Protein AF-A0A2A4KKH3-F1 (afdb_monomer_lite)

Structure (mmCIF, N/CA/C/O backbone):
data_AF-A0A2A4KKH3-F1
#
_entry.id   AF-A0A2A4KKH3-F1
#
loop_
_atom_site.group_PDB
_atom_site.id
_atom_site.type_symbol
_atom_site.label_atom_id
_atom_site.label_alt_id
_atom_site.label_comp_id
_atom_site.label_asym_id
_atom_site.label_entity_id
_atom_site.label_seq_id
_atom_site.pdbx_PDB_ins_code
_atom_site.Cartn_x
_atom_site.Cartn_y
_atom_site.Cartn_z
_atom_site.occupancy
_atom_site.B_iso_or_equiv
_atom_site.auth_seq_id
_atom_site.auth_comp_id
_atom_site.auth_asym_id
_atom_site.auth_atom_id
_atom_site.pdbx_PDB_model_num
ATOM 1 N N . MET A 1 1 ? 22.486 -37.711 -12.868 1.00 41.47 1 MET A N 1
ATOM 2 C CA . MET A 1 1 ? 21.564 -36.636 -13.296 1.00 41.47 1 MET A CA 1
ATOM 3 C C . MET A 1 1 ? 20.343 -36.652 -12.387 1.00 41.47 1 MET A C 1
ATOM 5 O O . MET A 1 1 ? 19.524 -37.550 -12.508 1.00 41.47 1 MET A O 1
ATOM 9 N N . GLY A 1 2 ? 20.275 -35.741 -11.414 1.00 42.09 2 GLY A N 1
ATOM 10 C CA . GLY A 1 2 ? 19.153 -35.653 -10.476 1.00 42.09 2 GLY A CA 1
ATOM 11 C C . GLY A 1 2 ? 17.998 -34.859 -11.077 1.00 42.09 2 GLY A C 1
ATOM 12 O O . GLY A 1 2 ? 18.136 -33.665 -11.324 1.00 42.09 2 GLY A O 1
ATOM 13 N N . LEU A 1 3 ? 16.877 -35.537 -11.309 1.00 48.91 3 LEU A N 1
ATOM 14 C CA . LEU A 1 3 ? 15.572 -34.943 -11.586 1.00 48.91 3 LEU A CA 1
ATOM 15 C C . LEU A 1 3 ? 15.138 -34.104 -10.375 1.00 48.91 3 LEU A C 1
ATOM 17 O O . LEU A 1 3 ? 14.757 -34.658 -9.345 1.00 48.91 3 LEU A O 1
ATOM 21 N N . ALA A 1 4 ? 15.188 -32.777 -10.489 1.00 45.53 4 ALA A N 1
ATOM 22 C CA . ALA A 1 4 ? 14.522 -31.890 -9.545 1.00 45.53 4 ALA A CA 1
ATOM 23 C C . ALA A 1 4 ? 13.126 -31.574 -10.089 1.00 45.53 4 ALA A C 1
ATOM 25 O O . ALA A 1 4 ? 12.960 -30.862 -11.078 1.00 45.53 4 ALA A O 1
ATOM 26 N N . LEU A 1 5 ? 12.138 -32.170 -9.431 1.00 48.56 5 LEU A N 1
ATOM 27 C CA . LEU A 1 5 ? 10.710 -31.971 -9.620 1.00 48.56 5 LEU A CA 1
ATOM 28 C C . LEU A 1 5 ? 10.398 -30.473 -9.747 1.00 48.56 5 LEU A C 1
ATOM 30 O O . LEU A 1 5 ? 10.566 -29.711 -8.794 1.00 48.56 5 LEU A O 1
ATOM 34 N N . SER A 1 6 ? 9.922 -30.053 -10.919 1.00 48.72 6 SER A N 1
ATOM 35 C CA . SER A 1 6 ? 9.260 -28.764 -11.096 1.00 48.72 6 SER A CA 1
ATOM 36 C C . SER A 1 6 ? 7.945 -28.809 -10.324 1.00 48.72 6 SER A C 1
ATOM 38 O O . SER A 1 6 ? 6.892 -29.137 -10.865 1.00 48.72 6 SER A O 1
ATOM 40 N N . GLY A 1 7 ? 8.016 -28.544 -9.019 1.00 43.66 7 GLY A N 1
ATOM 41 C CA . GLY A 1 7 ? 6.844 -28.232 -8.221 1.00 43.66 7 GLY A CA 1
ATOM 42 C C . GLY A 1 7 ? 6.185 -27.017 -8.853 1.00 43.66 7 GLY A C 1
ATOM 43 O O . GLY A 1 7 ? 6.722 -25.913 -8.779 1.00 43.66 7 GLY A O 1
ATOM 44 N N . GLY A 1 8 ? 5.062 -27.237 -9.534 1.00 44.56 8 GLY A N 1
ATOM 45 C CA . GLY A 1 8 ? 4.223 -26.172 -10.052 1.00 44.56 8 GLY A CA 1
ATOM 46 C C . GLY A 1 8 ? 3.795 -25.302 -8.882 1.00 44.56 8 GLY A C 1
ATOM 47 O O . GLY A 1 8 ? 2.885 -25.654 -8.134 1.00 44.56 8 GLY A O 1
ATOM 48 N N . PHE A 1 9 ? 4.479 -24.177 -8.688 1.00 51.47 9 PHE A N 1
ATOM 49 C CA . PHE A 1 9 ? 3.970 -23.134 -7.825 1.00 51.47 9 PHE A CA 1
ATOM 50 C C . PHE A 1 9 ? 2.638 -22.731 -8.450 1.00 51.47 9 PHE A C 1
ATOM 52 O O . PHE A 1 9 ? 2.614 -22.128 -9.520 1.00 51.47 9 PHE A O 1
ATOM 59 N N . VAL A 1 10 ? 1.517 -23.036 -7.791 1.00 54.34 10 VAL A N 1
ATOM 60 C CA . VAL A 1 10 ? 0.373 -22.127 -7.868 1.00 54.34 10 VAL A CA 1
ATOM 61 C C . VAL A 1 10 ? 0.991 -20.748 -7.680 1.00 54.34 10 VAL A C 1
ATOM 63 O O . VAL A 1 10 ? 1.594 -20.505 -6.630 1.00 54.34 10 VAL A O 1
ATOM 66 N N . SER A 1 11 ? 0.974 -19.920 -8.728 1.00 57.66 11 SER A N 1
ATOM 67 C CA . SER A 1 11 ? 1.557 -18.579 -8.725 1.00 57.66 11 SER A CA 1
ATOM 68 C C . SER A 1 11 ? 0.793 -17.746 -7.708 1.00 57.66 11 SER A C 1
ATOM 70 O O . SER A 1 11 ? -0.146 -17.017 -8.024 1.00 57.66 11 SER A O 1
ATOM 72 N N . ARG A 1 12 ? 1.127 -17.937 -6.434 1.00 70.69 12 ARG A N 1
ATOM 73 C CA . ARG A 1 12 ? 0.477 -17.277 -5.321 1.00 70.69 12 ARG A CA 1
ATOM 74 C C . ARG A 1 12 ? 0.891 -15.824 -5.432 1.00 70.69 12 ARG A C 1
ATOM 76 O O . ARG A 1 12 ? 2.085 -15.531 -5.380 1.00 70.69 12 ARG A O 1
ATOM 83 N N . ARG A 1 13 ? -0.092 -14.938 -5.626 1.00 83.94 13 ARG A N 1
ATOM 84 C CA . ARG A 1 13 ? 0.130 -13.490 -5.722 1.00 83.94 13 ARG A CA 1
ATOM 85 C C . ARG A 1 13 ? 1.101 -13.058 -4.623 1.00 83.94 13 ARG A C 1
ATOM 87 O O . ARG A 1 13 ? 0.915 -13.395 -3.447 1.00 83.94 13 ARG A O 1
ATOM 94 N N . ARG A 1 14 ? 2.164 -12.358 -5.019 1.00 89.31 14 ARG A N 1
ATOM 95 C CA . ARG A 1 14 ? 3.206 -11.893 -4.104 1.00 89.31 14 ARG A CA 1
ATOM 96 C C . ARG A 1 14 ? 2.604 -10.959 -3.065 1.00 89.31 14 ARG A C 1
ATOM 98 O O . ARG A 1 14 ? 2.845 -11.150 -1.879 1.00 89.31 14 ARG A O 1
ATOM 105 N N . TYR A 1 15 ? 1.791 -10.013 -3.514 1.00 92.19 15 TYR A N 1
ATOM 106 C CA . TYR A 1 15 ? 1.083 -9.066 -2.667 1.00 92.19 15 TYR A CA 1
ATOM 107 C C . TYR A 1 15 ? -0.389 -9.455 -2.554 1.00 92.19 15 TYR A C 1
ATOM 109 O O . TYR A 1 15 ? -1.008 -9.845 -3.544 1.00 92.19 15 TYR A O 1
ATOM 117 N N . VAL A 1 16 ? -0.960 -9.367 -1.355 1.00 91.75 16 VAL A N 1
ATOM 118 C CA . VAL A 1 16 ? -2.370 -9.703 -1.103 1.00 91.75 16 VAL A CA 1
ATOM 119 C C . VAL A 1 16 ? -2.987 -8.663 -0.177 1.00 91.75 16 VAL A C 1
ATOM 121 O O . VAL A 1 16 ? -2.483 -8.457 0.926 1.00 91.75 16 VAL A O 1
ATOM 124 N N . ALA A 1 17 ? -4.092 -8.042 -0.588 1.00 92.44 17 ALA A N 1
ATOM 125 C CA . ALA A 1 17 ? -4.894 -7.200 0.291 1.00 92.44 17 ALA A CA 1
ATOM 126 C C . ALA A 1 17 ? -5.601 -8.065 1.346 1.00 92.44 17 ALA A C 1
ATOM 128 O O . ALA A 1 17 ? -6.253 -9.059 1.024 1.00 92.44 17 ALA A O 1
ATOM 129 N N . ARG A 1 18 ? -5.459 -7.700 2.620 1.00 91.75 18 ARG A N 1
ATOM 130 C CA . ARG A 1 18 ? -6.091 -8.382 3.753 1.00 91.75 18 ARG A CA 1
ATOM 131 C C . ARG A 1 18 ? -6.865 -7.373 4.586 1.00 91.75 18 ARG A C 1
ATOM 133 O O . ARG A 1 18 ? -6.306 -6.354 4.986 1.00 91.75 18 ARG A O 1
ATOM 140 N N . GLY A 1 19 ? -8.129 -7.685 4.860 1.00 91.81 19 GLY A N 1
ATOM 141 C CA . GLY A 1 19 ? -8.924 -6.958 5.844 1.00 91.81 19 GLY A CA 1
ATOM 142 C C . GLY A 1 19 ? -8.344 -7.164 7.242 1.00 91.81 19 GLY A C 1
ATOM 143 O O . GLY A 1 19 ? -8.010 -8.288 7.625 1.00 91.81 19 GLY A O 1
ATOM 144 N N . VAL A 1 20 ? -8.187 -6.075 7.979 1.00 89.75 20 VAL A N 1
ATOM 145 C CA . VAL A 1 20 ? -7.691 -6.026 9.357 1.00 89.75 20 VAL A CA 1
ATOM 146 C C . VAL A 1 20 ? -8.591 -5.086 10.168 1.00 89.75 20 VAL A C 1
ATOM 148 O O . VAL A 1 20 ? -9.274 -4.244 9.583 1.00 89.75 20 VAL A O 1
ATOM 151 N N . PRO A 1 21 ? -8.623 -5.180 11.508 1.00 89.56 21 PRO A N 1
ATOM 152 C CA . PRO A 1 21 ? -9.345 -4.202 12.318 1.00 89.56 21 PRO A CA 1
ATOM 153 C C . PRO A 1 21 ? -8.869 -2.777 11.989 1.00 89.56 21 PRO A C 1
ATOM 155 O O . PRO A 1 21 ? -7.679 -2.484 12.093 1.00 89.56 21 PRO A O 1
ATOM 158 N N . GLY A 1 22 ? -9.787 -1.916 11.539 1.00 85.56 22 GLY A N 1
ATOM 159 C CA . GLY A 1 22 ? -9.484 -0.547 11.101 1.00 85.56 22 GLY A CA 1
ATOM 160 C C . GLY A 1 22 ? -9.229 -0.362 9.598 1.00 85.56 22 GLY A C 1
ATOM 161 O O . GLY A 1 22 ? -8.917 0.752 9.190 1.00 85.56 22 GLY A O 1
ATOM 162 N N . GLY A 1 23 ? -9.355 -1.407 8.769 1.00 90.38 23 GLY A N 1
ATOM 163 C CA . GLY A 1 23 ? -9.329 -1.273 7.308 1.00 90.38 23 GLY A CA 1
ATOM 164 C C . GLY A 1 23 ? -8.653 -2.441 6.596 1.00 90.38 23 GLY A C 1
ATOM 165 O O . GLY A 1 23 ? -8.950 -3.610 6.830 1.00 90.38 23 GLY A O 1
ATOM 166 N N . TYR A 1 24 ? -7.728 -2.126 5.701 1.00 91.50 24 TYR A N 1
ATOM 167 C CA . TYR A 1 24 ? -7.036 -3.064 4.833 1.00 91.50 24 TYR A CA 1
ATOM 168 C C . TYR A 1 24 ? -5.530 -2.822 4.859 1.00 91.50 24 TYR A C 1
ATOM 170 O O . TYR 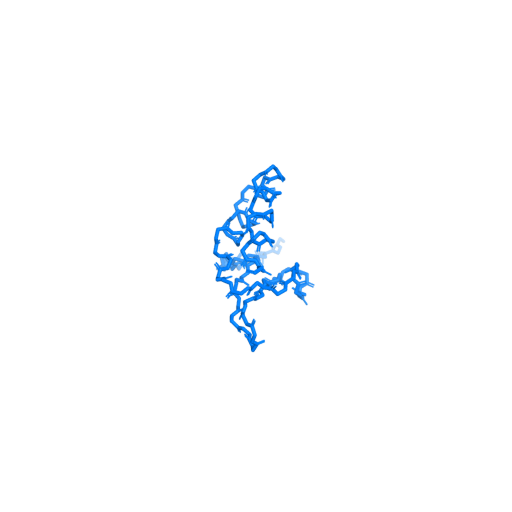A 1 24 ? -5.048 -1.689 4.872 1.00 91.50 24 TYR A O 1
ATOM 178 N N . ARG A 1 25 ? -4.766 -3.911 4.814 1.00 91.81 25 ARG A N 1
ATOM 179 C CA . ARG A 1 25 ? -3.306 -3.891 4.694 1.00 91.81 25 ARG A CA 1
ATOM 180 C C . ARG A 1 25 ? -2.841 -4.856 3.619 1.00 91.81 25 ARG A C 1
ATOM 182 O O . ARG A 1 25 ? -3.483 -5.874 3.369 1.00 91.81 25 ARG A O 1
ATOM 189 N N . ILE A 1 26 ? -1.700 -4.559 3.008 1.00 92.44 26 ILE A N 1
ATOM 190 C CA . ILE A 1 26 ? -1.122 -5.412 1.970 1.00 92.44 26 ILE A CA 1
ATOM 191 C C . ILE A 1 26 ? -0.089 -6.341 2.602 1.00 92.44 26 ILE A C 1
ATOM 193 O O . ILE A 1 26 ? 0.862 -5.895 3.238 1.00 92.44 26 ILE A O 1
ATOM 197 N N . TRP A 1 27 ? -0.270 -7.644 2.432 1.00 93.06 27 TRP A N 1
ATOM 198 C CA . TRP A 1 27 ? 0.677 -8.670 2.853 1.00 93.06 27 TRP A CA 1
ATOM 199 C C . TRP A 1 27 ? 1.626 -9.019 1.705 1.00 93.06 27 TRP A C 1
ATOM 201 O O . TRP A 1 27 ? 1.165 -9.425 0.639 1.00 93.06 27 TRP A O 1
ATOM 211 N N . ASP A 1 28 ? 2.937 -8.897 1.920 1.00 92.06 28 ASP A N 1
ATOM 212 C CA . ASP A 1 28 ? 3.964 -9.405 1.005 1.00 92.06 28 ASP A CA 1
ATOM 213 C C . ASP A 1 28 ? 4.332 -10.839 1.406 1.00 92.06 28 ASP A C 1
ATOM 215 O O . ASP A 1 28 ? 5.016 -11.074 2.405 1.00 92.06 28 ASP A O 1
ATOM 219 N N . ASN A 1 29 ? 3.892 -11.815 0.612 1.00 90.00 29 ASN A N 1
ATOM 220 C CA . ASN A 1 29 ? 4.174 -13.234 0.828 1.00 90.00 29 ASN A CA 1
ATOM 221 C C . ASN A 1 29 ? 5.666 -13.556 0.704 1.00 90.00 29 ASN A C 1
ATOM 223 O O . ASN A 1 29 ? 6.147 -14.472 1.373 1.00 90.00 29 ASN A O 1
ATOM 227 N N . ARG A 1 30 ? 6.405 -12.813 -0.132 1.00 87.56 30 ARG A N 1
ATOM 228 C CA . ARG A 1 30 ? 7.831 -13.068 -0.373 1.00 87.56 30 ARG A CA 1
ATOM 229 C C . ARG A 1 30 ? 8.686 -12.607 0.802 1.00 87.56 30 ARG A C 1
ATOM 231 O O . ARG A 1 30 ? 9.507 -13.369 1.298 1.00 87.56 30 ARG A O 1
ATOM 238 N N . GLY A 1 31 ? 8.486 -11.373 1.253 1.00 87.69 31 GLY A N 1
ATOM 239 C CA . GLY A 1 31 ? 9.184 -10.785 2.392 1.00 87.69 31 GLY A CA 1
ATOM 240 C C . GLY A 1 31 ? 8.550 -11.100 3.743 1.00 87.69 31 GLY A C 1
ATOM 241 O O . GLY A 1 31 ? 9.082 -10.623 4.747 1.00 87.69 31 GLY A O 1
ATOM 242 N N . ARG A 1 32 ? 7.438 -11.856 3.757 1.00 88.56 32 ARG A N 1
ATOM 243 C CA . ARG A 1 32 ? 6.643 -12.257 4.933 1.00 88.56 32 ARG A CA 1
ATOM 244 C C . ARG A 1 32 ? 6.384 -11.088 5.886 1.00 88.56 32 ARG A C 1
ATOM 246 O O . ARG A 1 32 ? 6.580 -11.200 7.094 1.00 88.56 32 ARG A O 1
ATOM 253 N N . ARG A 1 33 ? 5.994 -9.946 5.321 1.00 92.19 33 ARG A N 1
ATOM 254 C CA . ARG A 1 33 ? 5.825 -8.684 6.050 1.00 92.19 33 ARG A CA 1
ATOM 255 C C . ARG A 1 33 ? 4.635 -7.898 5.522 1.00 92.19 33 ARG A C 1
ATOM 257 O O . ARG A 1 33 ? 4.205 -8.088 4.386 1.00 92.19 33 ARG A O 1
ATOM 264 N N . TRP A 1 34 ? 4.146 -6.970 6.335 1.00 91.31 34 TRP A N 1
ATOM 265 C CA . TRP A 1 34 ? 3.196 -5.964 5.875 1.00 91.31 34 TRP A CA 1
ATOM 266 C C . TRP A 1 34 ? 3.901 -4.949 4.973 1.00 91.31 34 TRP A C 1
ATOM 268 O O . TRP A 1 34 ? 5.003 -4.491 5.281 1.00 91.31 34 TRP A O 1
ATOM 278 N N . TRP A 1 35 ? 3.270 -4.628 3.850 1.00 89.50 35 TRP A N 1
ATOM 279 C CA . TRP A 1 35 ? 3.718 -3.632 2.889 1.00 89.50 35 TRP A CA 1
ATOM 280 C C . TRP A 1 35 ? 2.833 -2.388 2.999 1.00 89.50 35 TRP A C 1
ATOM 282 O O . TRP A 1 35 ? 1.605 -2.494 2.998 1.00 89.50 35 TRP A O 1
ATOM 292 N N . GLY A 1 36 ? 3.467 -1.217 3.074 1.00 86.75 36 GLY A N 1
ATOM 293 C CA . GLY A 1 36 ? 2.778 0.068 3.162 1.00 86.75 36 GLY A CA 1
ATOM 294 C C . GLY A 1 36 ? 2.024 0.294 4.478 1.00 86.75 36 GLY A C 1
ATOM 295 O O . GLY A 1 36 ? 2.305 -0.314 5.515 1.00 86.75 36 GLY A O 1
ATOM 296 N N . ASP A 1 37 ? 1.066 1.214 4.415 1.00 87.25 37 ASP A N 1
ATOM 297 C CA . ASP A 1 37 ? 0.260 1.677 5.543 1.00 87.25 37 ASP A CA 1
ATOM 298 C C . ASP A 1 37 ? -1.076 0.928 5.669 1.00 87.25 37 ASP A C 1
ATOM 300 O O . ASP A 1 37 ? -1.399 0.032 4.890 1.00 87.25 37 ASP A O 1
ATOM 304 N N . LEU A 1 38 ? -1.854 1.286 6.695 1.00 88.50 38 LEU A N 1
ATOM 305 C CA . LEU A 1 38 ? -3.267 0.924 6.789 1.00 88.50 38 LEU A CA 1
ATOM 306 C C . LEU A 1 38 ? -4.097 1.814 5.855 1.00 88.50 3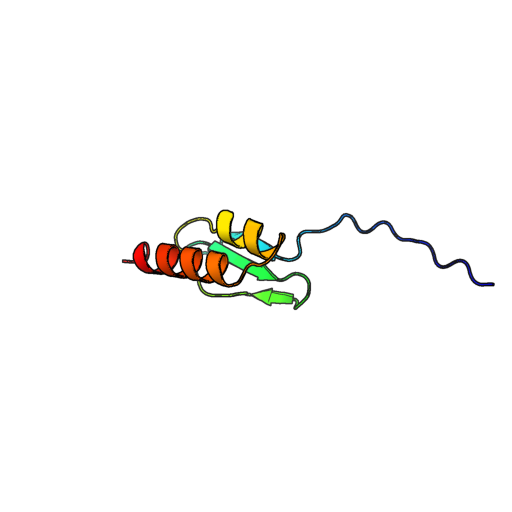8 LEU A C 1
ATOM 308 O O . LEU A 1 38 ? -4.014 3.049 5.933 1.00 88.50 38 LEU A O 1
ATOM 312 N N . TYR A 1 39 ? -4.898 1.165 5.016 1.00 88.19 39 TYR A N 1
ATOM 313 C CA . TYR A 1 39 ? -5.816 1.775 4.062 1.00 88.19 39 TYR A CA 1
ATOM 314 C C . TYR A 1 39 ? -7.255 1.576 4.530 1.00 88.19 39 TYR A C 1
ATOM 316 O O . TYR A 1 39 ? -7.631 0.471 4.898 1.00 88.19 39 TYR A O 1
ATOM 324 N N . GLU A 1 40 ? -8.076 2.619 4.503 1.00 85.62 40 GLU A N 1
ATOM 325 C CA . GLU A 1 40 ? -9.493 2.499 4.883 1.00 85.62 40 GLU A CA 1
ATOM 326 C C . GLU A 1 40 ? -10.308 1.765 3.810 1.00 85.62 40 GLU A C 1
ATOM 328 O O . GLU A 1 40 ? -11.186 0.963 4.120 1.00 85.62 40 GLU A O 1
ATOM 333 N N . LEU A 1 41 ? -9.957 1.980 2.538 1.00 83.38 41 LEU A N 1
ATOM 334 C CA . LEU A 1 41 ? -10.564 1.319 1.384 1.00 83.38 41 LEU A CA 1
ATOM 335 C C . LEU A 1 41 ? -9.709 0.142 0.909 1.00 83.38 41 LEU A C 1
ATOM 337 O O . LEU A 1 41 ? -8.484 0.171 1.026 1.00 83.38 41 LEU A O 1
ATOM 341 N N . CYS A 1 42 ? -10.361 -0.878 0.342 1.00 83.31 42 CYS A N 1
ATOM 342 C CA . CYS A 1 42 ? -9.698 -2.074 -0.176 1.00 83.31 42 CYS A CA 1
ATOM 343 C C . CYS A 1 42 ? -8.703 -1.704 -1.298 1.00 83.31 42 CYS A C 1
ATOM 345 O O . CYS A 1 42 ? -9.138 -1.238 -2.351 1.00 83.31 42 CYS A O 1
ATOM 347 N N . PRO A 1 43 ? -7.381 -1.904 -1.111 1.00 86.62 43 PRO A N 1
ATOM 348 C CA . PRO A 1 43 ? -6.362 -1.456 -2.053 1.00 86.62 43 PRO A CA 1
ATOM 349 C C . PRO A 1 43 ? -6.124 -2.495 -3.162 1.00 86.62 43 PRO A C 1
ATOM 351 O O . PRO A 1 43 ? -4.996 -2.967 -3.354 1.00 86.62 43 PRO A O 1
ATOM 354 N N . ASP A 1 44 ? -7.184 -2.894 -3.872 1.00 88.19 44 ASP A N 1
ATOM 355 C CA . ASP A 1 44 ? -7.080 -3.901 -4.936 1.00 88.19 44 ASP A CA 1
ATOM 356 C C . ASP A 1 44 ? -6.260 -3.380 -6.120 1.00 88.19 44 ASP A C 1
ATOM 358 O O . ASP A 1 44 ? -5.305 -4.044 -6.509 1.00 88.19 44 ASP A O 1
ATOM 362 N N . ASP A 1 45 ? -6.501 -2.147 -6.590 1.00 90.00 45 ASP A N 1
ATOM 363 C CA . ASP A 1 45 ? -5.702 -1.528 -7.663 1.00 90.00 45 ASP A CA 1
ATOM 364 C C . 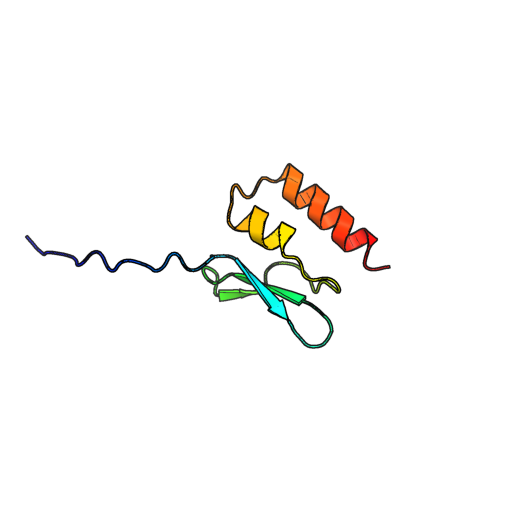ASP A 1 45 ? -4.204 -1.507 -7.334 1.00 90.00 45 ASP A C 1
ATOM 366 O O . ASP A 1 45 ? -3.353 -1.761 -8.185 1.00 90.00 45 ASP A O 1
ATOM 370 N N . LEU A 1 46 ? -3.873 -1.235 -6.067 1.00 90.31 46 LEU A N 1
ATOM 371 C CA . LEU A 1 46 ? -2.490 -1.191 -5.598 1.00 90.31 46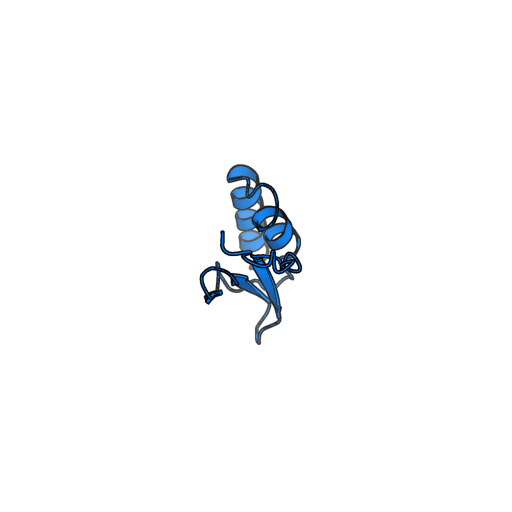 LEU A CA 1
ATOM 372 C C . LEU A 1 46 ? -1.879 -2.591 -5.569 1.00 90.31 46 LEU A C 1
ATOM 374 O O . LEU A 1 46 ? -0.741 -2.781 -5.987 1.00 90.31 46 LEU A O 1
ATOM 378 N N . THR A 1 47 ? -2.646 -3.581 -5.116 1.00 91.19 47 THR A N 1
ATOM 379 C CA . THR A 1 47 ? -2.224 -4.985 -5.112 1.00 91.19 47 THR A CA 1
ATOM 380 C C . THR A 1 47 ? -2.074 -5.520 -6.538 1.00 91.19 47 THR A C 1
ATOM 382 O O . THR A 1 47 ? -1.136 -6.268 -6.811 1.00 91.19 47 THR A O 1
ATOM 385 N N . THR A 1 48 ? -2.955 -5.127 -7.453 1.00 92.44 48 THR A N 1
ATOM 386 C CA . THR A 1 48 ? -2.910 -5.483 -8.873 1.00 92.44 48 THR A CA 1
ATOM 387 C C . THR A 1 48 ? -1.669 -4.899 -9.536 1.00 92.44 48 THR A C 1
ATOM 389 O O . THR A 1 4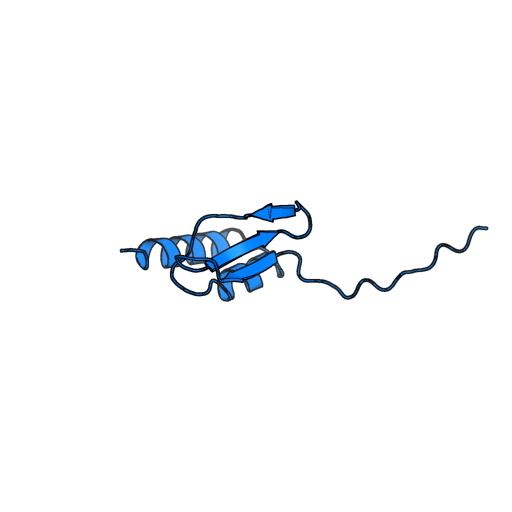8 ? -0.906 -5.649 -10.142 1.00 92.44 48 THR A O 1
ATOM 392 N N . GLU A 1 49 ? -1.384 -3.612 -9.334 1.00 93.88 49 GLU A N 1
ATOM 393 C CA . GLU A 1 49 ? -0.176 -2.974 -9.868 1.00 93.88 49 GLU A CA 1
ATOM 394 C C . GLU A 1 49 ? 1.104 -3.601 -9.286 1.00 93.88 49 GLU A C 1
ATOM 396 O O . GLU A 1 49 ? 2.025 -3.922 -10.032 1.00 93.88 49 GLU A O 1
ATOM 401 N N . LEU A 1 50 ? 1.147 -3.858 -7.972 1.00 91.38 50 LEU A N 1
ATOM 402 C CA . LEU A 1 50 ? 2.292 -4.491 -7.299 1.00 91.38 50 LEU A CA 1
ATOM 403 C C . LEU A 1 50 ? 2.566 -5.932 -7.755 1.00 91.38 50 LEU A C 1
ATOM 405 O O . LEU A 1 50 ? 3.710 -6.386 -7.699 1.00 91.38 50 LEU A O 1
ATOM 409 N N . ASN A 1 51 ? 1.525 -6.675 -8.136 1.00 90.81 51 ASN A N 1
ATOM 410 C CA . ASN A 1 51 ? 1.666 -8.027 -8.683 1.00 90.81 51 ASN A CA 1
ATOM 411 C C . ASN A 1 51 ? 1.863 -8.046 -10.207 1.00 90.81 51 ASN A C 1
ATOM 413 O O . ASN A 1 51 ? 2.231 -9.094 -10.734 1.00 90.81 51 ASN A O 1
ATOM 417 N N . GLY A 1 52 ? 1.583 -6.936 -10.892 1.00 90.81 52 GLY A N 1
ATOM 418 C CA . GLY A 1 52 ? 1.796 -6.746 -12.322 1.00 90.81 52 GLY A CA 1
ATOM 419 C C . GLY A 1 52 ? 3.174 -6.156 -12.611 1.00 90.81 52 GLY A C 1
ATOM 420 O O . GLY A 1 52 ? 4.196 -6.703 -12.202 1.00 90.81 52 GLY A O 1
ATOM 421 N N . GLU A 1 53 ? 3.202 -5.028 -13.321 1.00 90.06 53 GLU A N 1
ATOM 422 C CA . GLU A 1 53 ? 4.443 -4.355 -13.731 1.00 90.06 53 GLU A CA 1
ATOM 423 C C . GLU A 1 53 ? 5.150 -3.611 -12.589 1.00 90.06 53 GLU A C 1
ATOM 425 O O . GLU A 1 53 ? 6.326 -3.271 -12.716 1.00 90.06 53 GLU A O 1
ATOM 430 N N . ALA A 1 54 ? 4.454 -3.354 -11.475 1.00 88.75 54 ALA A N 1
ATOM 431 C CA . ALA A 1 54 ? 4.933 -2.532 -10.368 1.00 88.75 54 ALA A CA 1
ATOM 432 C C . ALA A 1 54 ? 5.478 -1.171 -10.846 1.00 88.75 54 ALA A C 1
ATOM 434 O O . ALA A 1 54 ? 6.533 -0.713 -10.391 1.00 88.75 54 ALA A O 1
ATOM 435 N N . ASN A 1 55 ? 4.760 -0.515 -11.767 1.00 93.00 55 ASN A N 1
ATOM 436 C CA . ASN A 1 55 ? 5.219 0.726 -12.372 1.00 93.00 55 ASN A CA 1
ATOM 437 C C . ASN A 1 55 ? 5.273 1.844 -11.310 1.00 93.00 55 ASN A C 1
ATOM 439 O O . ASN A 1 55 ? 4.243 2.197 -10.722 1.00 93.00 55 ASN A O 1
ATOM 443 N N . PRO A 1 56 ? 6.446 2.462 -11.071 1.00 89.12 56 PRO A N 1
ATOM 444 C CA . PRO A 1 56 ? 6.620 3.436 -9.996 1.00 89.12 56 PRO A CA 1
ATOM 445 C C . PRO A 1 56 ? 5.732 4.677 -10.155 1.00 89.12 56 PRO A C 1
ATOM 447 O O . PRO A 1 56 ? 5.275 5.238 -9.152 1.00 89.12 56 PRO A O 1
ATOM 450 N N . ALA A 1 57 ? 5.436 5.097 -11.389 1.00 92.88 57 ALA A N 1
ATOM 451 C CA . ALA A 1 57 ? 4.566 6.242 -11.647 1.00 92.88 57 ALA A CA 1
ATOM 452 C C . ALA A 1 57 ? 3.111 5.939 -11.254 1.00 92.88 57 ALA A C 1
ATOM 454 O O . ALA A 1 57 ? 2.477 6.739 -10.559 1.00 92.88 57 ALA A O 1
ATOM 455 N N . ARG A 1 58 ? 2.605 4.752 -11.623 1.00 93.75 58 ARG A N 1
ATOM 456 C CA . ARG A 1 58 ? 1.254 4.302 -11.251 1.00 93.75 58 ARG A CA 1
ATOM 457 C C . ARG A 1 58 ? 1.126 4.076 -9.753 1.00 93.75 58 ARG A C 1
ATOM 459 O O . ARG A 1 58 ? 0.186 4.587 -9.148 1.00 93.75 58 ARG A O 1
ATOM 466 N N . LEU A 1 59 ? 2.101 3.405 -9.139 1.00 92.31 59 LEU A N 1
ATOM 467 C CA . LEU A 1 59 ? 2.137 3.210 -7.689 1.00 92.31 59 LEU A CA 1
ATOM 468 C C . LEU A 1 59 ? 2.097 4.550 -6.947 1.00 92.31 59 LEU A C 1
ATOM 470 O O . LEU A 1 59 ? 1.312 4.714 -6.015 1.00 92.31 59 LEU A O 1
ATOM 474 N N . THR A 1 60 ? 2.877 5.539 -7.389 1.00 93.06 60 THR A N 1
ATOM 475 C CA . THR A 1 60 ? 2.877 6.880 -6.784 1.00 93.06 60 THR A CA 1
ATOM 476 C C . THR A 1 60 ? 1.514 7.566 -6.910 1.00 93.06 60 THR A C 1
ATOM 478 O O . THR A 1 60 ? 1.036 8.163 -5.941 1.00 93.06 60 THR A O 1
ATOM 481 N N . ALA A 1 61 ? 0.864 7.478 -8.074 1.00 93.50 61 ALA A N 1
ATOM 482 C CA . ALA A 1 61 ? -0.467 8.045 -8.288 1.00 93.50 61 ALA A CA 1
ATOM 483 C C . ALA A 1 61 ? -1.528 7.374 -7.398 1.00 93.50 61 ALA A C 1
ATOM 485 O O . ALA A 1 61 ? -2.311 8.067 -6.740 1.00 93.50 61 ALA A O 1
ATOM 486 N N . LEU A 1 62 ? -1.502 6.041 -7.305 1.00 91.19 62 LEU A N 1
ATOM 487 C CA . LEU A 1 62 ? -2.385 5.272 -6.427 1.00 91.19 62 LEU A CA 1
ATOM 488 C C . LEU A 1 62 ? -2.168 5.654 -4.960 1.00 91.19 62 LEU A C 1
ATOM 490 O O . LEU A 1 62 ? -3.126 5.979 -4.263 1.00 91.19 62 LEU A O 1
ATOM 494 N N . LEU A 1 63 ? -0.917 5.710 -4.494 1.00 89.88 63 LEU A N 1
ATOM 495 C CA . LEU A 1 63 ? -0.594 6.108 -3.121 1.00 89.88 63 LEU A CA 1
ATOM 496 C C . LEU A 1 63 ? -1.091 7.522 -2.790 1.00 89.88 63 LEU A C 1
ATOM 498 O O . LEU A 1 63 ? -1.626 7.735 -1.702 1.00 89.88 63 LEU A O 1
ATOM 502 N N . LYS A 1 64 ? -0.967 8.483 -3.716 1.00 90.44 64 LYS A N 1
ATOM 503 C CA . LYS A 1 64 ? -1.529 9.834 -3.540 1.00 90.44 64 LYS A CA 1
ATOM 504 C C . LYS A 1 64 ? -3.050 9.799 -3.401 1.00 90.44 64 LYS A C 1
ATOM 506 O O . LYS A 1 64 ? -3.579 10.442 -2.498 1.00 90.44 64 LYS A O 1
ATOM 511 N N . ARG A 1 65 ? -3.744 9.020 -4.237 1.00 88.88 65 ARG A N 1
ATOM 512 C CA . ARG A 1 65 ? -5.204 8.860 -4.170 1.00 88.88 65 ARG A CA 1
ATOM 513 C C . ARG A 1 65 ? -5.645 8.238 -2.846 1.00 88.88 65 ARG A C 1
ATOM 515 O O . ARG A 1 65 ? -6.546 8.760 -2.199 1.00 88.88 65 ARG A O 1
ATOM 522 N N . TYR A 1 66 ? -4.988 7.168 -2.404 1.00 86.69 66 TYR A N 1
ATOM 523 C CA . TYR A 1 66 ? -5.296 6.539 -1.118 1.00 86.69 66 TYR A CA 1
ATOM 524 C C . TYR A 1 66 ? -5.014 7.463 0.073 1.00 86.69 66 TYR A C 1
ATOM 526 O O . TYR A 1 66 ? -5.797 7.475 1.014 1.00 86.69 66 TYR A O 1
ATOM 534 N N . ARG A 1 67 ? -3.958 8.286 0.021 1.00 83.56 67 ARG A N 1
ATOM 535 C CA . ARG A 1 67 ? -3.698 9.312 1.047 1.00 83.56 67 ARG A CA 1
ATOM 536 C C . ARG A 1 67 ? -4.741 10.428 1.052 1.00 83.56 67 ARG A C 1
ATOM 538 O O . ARG A 1 67 ? -5.107 10.888 2.123 1.00 83.56 67 ARG A O 1
ATOM 545 N N . ALA A 1 68 ? -5.211 10.857 -0.117 1.00 84.69 68 ALA A N 1
ATOM 546 C CA . ALA A 1 68 ? -6.238 11.892 -0.228 1.00 84.69 68 ALA A CA 1
ATOM 547 C C . ALA A 1 68 ? -7.610 11.421 0.279 1.00 84.69 68 ALA A C 1
ATOM 549 O O . ALA A 1 68 ? -8.364 12.227 0.806 1.00 84.69 68 ALA A O 1
ATOM 550 N N . GLN A 1 69 ? -7.910 10.126 0.144 1.00 76.75 69 GLN A N 1
ATOM 551 C CA . GLN A 1 69 ? -9.137 9.517 0.669 1.00 76.75 69 GLN A CA 1
ATOM 552 C C . GLN A 1 69 ? -9.100 9.297 2.187 1.00 76.75 69 GLN A C 1
ATOM 554 O O . GLN A 1 69 ? -10.146 9.068 2.774 1.00 76.75 69 GLN A O 1
ATOM 559 N N . LYS A 1 70 ? -7.920 9.365 2.816 1.00 65.56 70 LYS A N 1
ATOM 560 C CA . LYS A 1 70 ? -7.724 9.119 4.252 1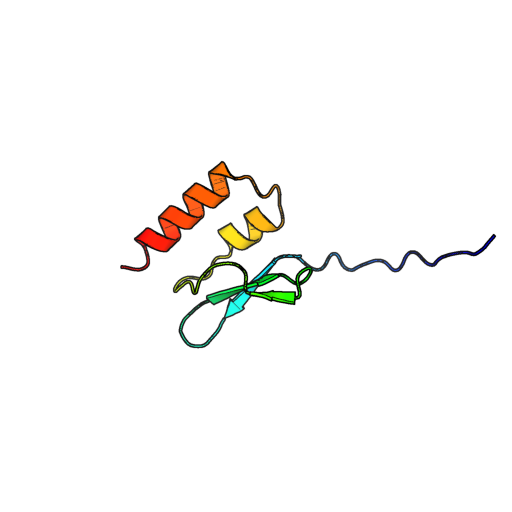.00 65.56 70 LYS A CA 1
ATOM 561 C C . LYS A 1 70 ? -8.065 10.334 5.135 1.00 65.56 70 LYS A C 1
ATOM 563 O O . LYS A 1 70 ? -7.427 10.535 6.169 1.00 65.56 70 LYS A O 1
ATOM 568 N N . ARG A 1 71 ? -8.937 11.226 4.658 1.00 55.84 71 ARG A N 1
ATOM 569 C CA . ARG A 1 71 ? -9.183 12.546 5.250 1.00 55.84 71 ARG A CA 1
ATOM 570 C C . ARG A 1 71 ? -10.650 12.738 5.589 1.00 55.84 71 ARG A C 1
ATOM 572 O O . ARG A 1 71 ? -11.485 12.396 4.728 1.00 55.84 71 ARG A O 1
#

Secondary structure (DSSP, 8-state):
-------------SEEEEEETTEEEEEETTTTEEEEEEESS--HHHHHHHHTT--HHHHHHHHHHHHHH--

Sequence (71 aa):
MGLALSGGFVSRRRYVARGVPGGYRIWDNRGRRWWGDLYELCPDDLTTELNGEANPARLTALLKRYRAQKR

Foldseek 3Di:
DDDDDPPPPPPPQQWDWDADVQAIWIAGPVVRDTDDDGFNYGLVVLSVCVSPVVDVVSNVVSVVVRVVVVD

Radius of gyration: 15.36 Å; chains: 1; bounding box: 32×49×26 Å

pLDDT: mean 82.0, std 15.91, range [41.47, 93.88]